Protein AF-A0A8K0RDS7-F1 (afdb_monomer)

pLDDT: mean 75.87, std 23.61, range [33.5, 96.94]

Mean predicted aligned error: 15.63 Å

Solvent-accessible surface area (backbone atoms only — not comparable to full-atom values): 10629 Å² total; per-residue (Å²): 106,71,67,57,46,52,51,55,51,50,54,50,40,49,47,37,63,76,69,33,76,81,73,46,94,64,89,48,66,75,58,45,52,45,29,60,72,40,62,84,53,50,61,70,57,44,52,51,33,39,55,54,36,48,76,72,31,68,72,55,49,56,40,38,75,70,70,40,70,49,59,56,47,60,37,30,23,64,60,52,39,53,50,50,54,51,48,52,57,50,49,52,54,51,49,53,52,52,52,54,51,52,52,51,51,52,51,53,52,51,49,55,60,59,62,71,76,67,84,80,90,84,85,89,80,90,85,83,91,80,88,76,92,72,87,74,82,80,75,81,75,89,75,77,87,75,78,84,75,88,71,88,78,81,87,79,85,81,82,86,86,82,92,81,83,85,129

Radius of gyration: 27.5 Å; Cα contacts (8 Å, |Δi|>4): 82; chains: 1; bounding box: 83×57×61 Å

Structure (mmCIF, N/CA/C/O backbone):
data_AF-A0A8K0RDS7-F1
#
_entry.id   AF-A0A8K0RDS7-F1
#
loop_
_atom_site.group_PDB
_atom_site.id
_atom_site.type_symbol
_atom_site.label_atom_id
_atom_site.label_alt_id
_atom_site.label_comp_id
_atom_site.label_asym_id
_atom_site.label_entity_id
_atom_site.label_seq_id
_atom_site.pdbx_PDB_ins_code
_atom_site.Cartn_x
_atom_site.Cartn_y
_atom_site.Cartn_z
_atom_site.occupancy
_atom_site.B_iso_or_equiv
_atom_site.auth_seq_id
_atom_site.auth_comp_id
_atom_site.auth_asym_id
_atom_site.auth_atom_id
_atom_site.pdbx_PDB_model_num
ATOM 1 N N . MET A 1 1 ? -19.213 -4.322 -9.087 1.00 77.75 1 MET A N 1
ATOM 2 C CA . MET A 1 1 ? -17.857 -4.878 -8.862 1.00 77.75 1 MET A CA 1
ATOM 3 C C . MET A 1 1 ? -16.935 -3.890 -8.160 1.00 77.75 1 MET A C 1
ATOM 5 O O . MET A 1 1 ? -16.588 -4.163 -7.024 1.00 77.75 1 MET A O 1
ATOM 9 N N . ILE A 1 2 ? -16.576 -2.747 -8.768 1.00 91.25 2 ILE A N 1
ATOM 10 C CA . ILE A 1 2 ? -15.690 -1.747 -8.124 1.00 91.25 2 ILE A CA 1
ATOM 11 C C . ILE A 1 2 ? -16.269 -1.277 -6.786 1.00 91.25 2 ILE A C 1
ATOM 13 O O . ILE A 1 2 ? -15.603 -1.345 -5.761 1.00 91.25 2 ILE A O 1
ATOM 17 N N . GLU A 1 3 ? -17.536 -0.871 -6.797 1.00 94.50 3 GLU A N 1
ATOM 18 C CA . GLU A 1 3 ? -18.255 -0.440 -5.598 1.00 94.50 3 GLU A CA 1
ATOM 19 C C . GLU A 1 3 ? -18.230 -1.503 -4.487 1.00 94.50 3 GLU A C 1
ATOM 21 O O . GLU A 1 3 ? -17.922 -1.198 -3.342 1.00 94.50 3 GLU A O 1
ATOM 26 N N . THR A 1 4 ? -18.463 -2.769 -4.833 1.00 95.44 4 THR A N 1
ATOM 27 C CA . THR A 1 4 ? -18.453 -3.897 -3.891 1.00 95.44 4 THR A CA 1
ATOM 28 C C . THR A 1 4 ? -17.095 -4.078 -3.209 1.00 95.44 4 THR A C 1
ATOM 30 O O . THR A 1 4 ? -17.038 -4.341 -2.011 1.00 95.44 4 THR A O 1
ATOM 33 N N . VAL A 1 5 ? -15.995 -3.923 -3.953 1.00 94.75 5 VAL A N 1
ATOM 34 C CA . VAL A 1 5 ? -14.636 -3.983 -3.392 1.00 94.75 5 VAL A CA 1
ATOM 35 C C . VAL A 1 5 ? -14.392 -2.792 -2.467 1.00 94.75 5 VAL A C 1
ATOM 37 O O . VAL A 1 5 ? -13.873 -2.976 -1.371 1.00 94.75 5 VAL A O 1
ATOM 40 N N . CYS A 1 6 ? -14.810 -1.586 -2.862 1.00 94.88 6 CYS A N 1
ATOM 41 C CA . CYS A 1 6 ? -14.682 -0.392 -2.024 1.00 94.88 6 CYS A CA 1
ATOM 42 C C . CYS A 1 6 ? -15.420 -0.542 -0.686 1.00 94.88 6 CYS A C 1
ATOM 44 O O . CYS A 1 6 ? -14.845 -0.223 0.355 1.00 94.88 6 CYS A O 1
ATOM 46 N N . TRP A 1 7 ? -16.647 -1.072 -0.699 1.00 96.06 7 TRP A N 1
ATOM 47 C CA . TRP A 1 7 ? -17.398 -1.364 0.526 1.00 96.06 7 TRP A CA 1
ATOM 48 C C . TRP A 1 7 ? -16.694 -2.408 1.391 1.00 96.06 7 TRP A C 1
ATOM 50 O O . TRP A 1 7 ? -16.459 -2.156 2.568 1.00 96.06 7 TRP A O 1
ATOM 60 N N . ALA A 1 8 ? -16.230 -3.515 0.802 1.00 94.94 8 ALA A N 1
ATOM 61 C CA . ALA A 1 8 ? -15.478 -4.532 1.539 1.00 94.94 8 ALA A CA 1
ATOM 62 C C . ALA A 1 8 ? -14.202 -3.963 2.190 1.00 94.94 8 ALA A C 1
ATOM 64 O O . ALA A 1 8 ? -13.849 -4.327 3.315 1.00 94.94 8 ALA A O 1
ATOM 65 N N . MET A 1 9 ? -13.512 -3.047 1.503 1.00 95.06 9 MET A N 1
ATOM 66 C CA . MET A 1 9 ? -12.346 -2.368 2.063 1.00 95.06 9 MET A CA 1
ATOM 67 C C . MET A 1 9 ? -12.714 -1.433 3.216 1.00 95.06 9 MET A C 1
ATOM 69 O O . MET A 1 9 ? -11.986 -1.375 4.207 1.00 95.06 9 MET A O 1
ATOM 73 N N . LEU A 1 10 ? -13.823 -0.702 3.101 1.00 96.00 10 LEU A N 1
ATOM 74 C CA . LEU A 1 10 ? -14.299 0.187 4.156 1.00 96.00 10 LEU A CA 1
ATOM 75 C C . LEU A 1 10 ? -14.730 -0.597 5.401 1.00 96.00 10 LEU A C 1
ATOM 77 O O . LEU A 1 10 ? -14.331 -0.240 6.512 1.00 96.00 10 LEU A O 1
ATOM 81 N N . ASP A 1 11 ? -15.470 -1.687 5.220 1.00 96.00 11 ASP A N 1
ATOM 82 C CA . ASP A 1 11 ? -15.922 -2.551 6.312 1.00 96.00 11 ASP A CA 1
ATOM 83 C C . ASP A 1 11 ? -14.731 -3.161 7.051 1.00 96.00 11 ASP A C 1
ATOM 85 O O . ASP A 1 11 ? -14.652 -3.115 8.280 1.00 96.00 11 ASP A O 1
ATOM 89 N N . MET A 1 12 ? -13.738 -3.658 6.309 1.00 95.38 12 MET A N 1
ATOM 90 C CA . MET A 1 12 ? -12.526 -4.215 6.905 1.00 95.38 12 MET A CA 1
ATOM 91 C C . MET A 1 12 ? -11.664 -3.140 7.582 1.00 95.38 12 MET A C 1
ATOM 93 O O . MET A 1 12 ? -11.099 -3.392 8.647 1.00 95.38 12 MET A O 1
ATOM 97 N N . ALA A 1 13 ? -11.571 -1.933 7.017 1.00 95.81 13 ALA A N 1
ATOM 98 C CA . ALA A 1 13 ? -10.862 -0.819 7.647 1.00 95.81 13 ALA A CA 1
ATOM 99 C C . ALA A 1 13 ? -11.525 -0.394 8.964 1.00 95.81 13 ALA A C 1
ATOM 101 O O . ALA A 1 13 ? -10.820 -0.122 9.940 1.00 95.81 13 ALA A O 1
ATOM 102 N N . THR A 1 14 ? -12.858 -0.384 8.997 1.00 96.12 14 THR A N 1
ATOM 103 C CA . THR A 1 14 ? -13.660 -0.108 10.195 1.00 96.12 14 THR A CA 1
ATOM 104 C C . THR A 1 14 ? -13.453 -1.199 11.243 1.00 96.12 14 THR A C 1
ATOM 106 O O . THR A 1 14 ? -13.036 -0.902 12.362 1.00 96.12 14 THR A O 1
ATOM 109 N N . ALA A 1 15 ? -13.598 -2.471 10.863 1.00 95.44 15 ALA A N 1
ATOM 110 C CA . ALA A 1 15 ? -13.382 -3.605 11.761 1.00 95.44 15 ALA A CA 1
ATOM 111 C C . ALA A 1 15 ? -11.957 -3.627 12.340 1.00 95.44 15 ALA A C 1
ATOM 113 O O . ALA A 1 15 ? -11.767 -3.899 13.527 1.00 95.44 15 ALA A O 1
ATOM 114 N N . LEU A 1 16 ? -10.951 -3.298 11.524 1.00 94.94 16 LEU A N 1
ATOM 115 C CA . LEU A 1 16 ? -9.559 -3.198 11.959 1.00 94.94 16 LEU A CA 1
ATOM 116 C C . LEU A 1 16 ? -9.353 -2.050 12.953 1.00 94.94 16 LEU A C 1
ATOM 118 O O . LEU A 1 16 ? -8.537 -2.173 13.865 1.00 94.94 16 LEU A O 1
ATOM 122 N N . HIS A 1 17 ? -10.058 -0.935 12.773 1.00 94.31 17 HIS A N 1
ATOM 123 C CA . HIS A 1 17 ? -9.985 0.201 13.686 1.00 94.31 17 HIS A CA 1
ATOM 124 C C . HIS A 1 17 ? -10.620 -0.118 15.047 1.00 94.31 17 HIS A C 1
ATOM 126 O O . HIS A 1 17 ? -10.046 0.232 16.075 1.00 94.31 17 HIS A O 1
ATOM 132 N N . GLU A 1 18 ? -11.752 -0.822 15.054 1.00 94.06 18 GLU A N 1
ATOM 133 C CA . GLU A 1 18 ? -12.498 -1.161 16.273 1.00 94.06 1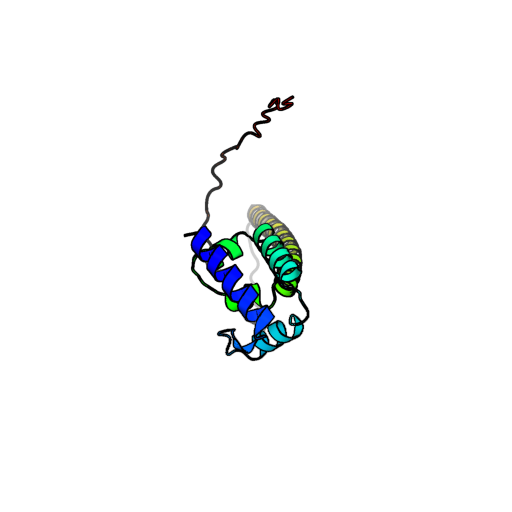8 GLU A CA 1
ATOM 134 C C . GLU A 1 18 ? -11.881 -2.322 17.059 1.00 94.06 18 GLU A C 1
ATOM 136 O O . GLU A 1 18 ? -11.756 -2.263 18.281 1.00 94.06 18 GLU A O 1
ATOM 141 N N . ARG A 1 19 ? -11.510 -3.401 16.364 1.00 93.38 19 ARG A N 1
ATOM 142 C CA . ARG A 1 19 ? -11.105 -4.673 16.986 1.00 93.38 19 ARG A CA 1
ATOM 143 C C . ARG A 1 19 ? -9.598 -4.912 16.917 1.00 93.38 19 ARG A C 1
ATOM 145 O O . ARG A 1 19 ? -9.084 -5.820 17.566 1.00 93.38 19 ARG A O 1
ATOM 152 N N . GLY A 1 20 ? -8.871 -4.106 16.144 1.00 90.31 20 GLY A N 1
ATOM 153 C CA . GLY A 1 20 ? -7.438 -4.275 15.935 1.00 90.31 20 GLY A CA 1
ATOM 154 C C . GLY A 1 20 ? -7.088 -5.436 14.990 1.00 90.31 20 GLY A C 1
ATOM 155 O O . GLY A 1 20 ? -7.957 -5.976 14.308 1.00 90.31 20 GLY A O 1
ATOM 156 N N . PRO A 1 21 ? -5.803 -5.838 14.921 1.00 90.81 21 PRO A N 1
ATOM 157 C CA . PRO A 1 21 ? -5.283 -6.762 13.902 1.00 90.81 21 PRO A CA 1
ATOM 158 C C . PRO A 1 21 ? -5.864 -8.183 13.909 1.00 90.81 21 PRO A C 1
ATOM 160 O O . PRO A 1 21 ? -5.626 -8.921 12.962 1.00 90.81 21 PRO A O 1
ATOM 163 N N . VAL A 1 22 ? -6.633 -8.564 14.936 1.00 90.19 22 VAL A N 1
ATOM 164 C CA . VAL A 1 22 ? -7.277 -9.887 15.050 1.00 90.19 22 VAL A CA 1
ATOM 165 C C . VAL A 1 22 ? -8.286 -10.164 13.930 1.00 90.19 22 VAL A C 1
ATOM 167 O O . VAL A 1 22 ? -8.580 -11.316 13.635 1.00 90.19 22 VAL A O 1
ATOM 170 N N . VAL A 1 23 ? -8.814 -9.116 13.291 1.00 92.50 23 VAL A N 1
ATOM 171 C CA . VAL A 1 23 ? -9.769 -9.255 12.179 1.00 92.50 23 VAL A CA 1
ATOM 172 C C . VAL A 1 23 ? -9.104 -9.636 10.858 1.00 92.50 23 VAL A C 1
ATOM 174 O O . VAL A 1 23 ? -9.797 -10.000 9.912 1.00 92.50 23 VAL A O 1
ATOM 177 N N . LEU A 1 24 ? -7.778 -9.515 10.771 1.00 91.88 24 LEU A N 1
ATOM 178 C CA . LEU A 1 24 ? -7.034 -9.757 9.543 1.00 91.88 24 LEU A CA 1
ATOM 179 C C . LEU A 1 24 ? -6.815 -11.254 9.348 1.00 91.88 24 LEU A C 1
ATOM 181 O O . LEU A 1 24 ? -6.352 -11.950 10.251 1.00 91.88 24 LEU A O 1
ATOM 185 N N . ARG A 1 25 ? -7.045 -11.743 8.128 1.00 91.81 25 ARG A N 1
ATOM 186 C CA . ARG A 1 25 ? -6.771 -13.146 7.759 1.00 91.81 25 ARG A CA 1
ATOM 187 C C . ARG A 1 25 ? -5.319 -13.323 7.316 1.00 91.81 25 ARG A C 1
ATOM 189 O O . ARG A 1 25 ? -5.032 -13.776 6.210 1.00 91.81 25 ARG A O 1
ATOM 196 N N . VAL A 1 26 ? -4.390 -12.898 8.169 1.00 90.81 26 VAL A N 1
ATOM 197 C CA . VAL A 1 26 ? -2.952 -12.880 7.882 1.00 90.81 26 VAL A CA 1
ATOM 198 C C . VAL A 1 26 ? -2.235 -13.785 8.874 1.00 90.81 26 VAL A C 1
ATOM 200 O O . VAL A 1 26 ? -2.132 -13.461 10.050 1.00 90.81 26 VAL A O 1
ATOM 203 N N . PHE A 1 27 ? -1.711 -14.904 8.374 1.00 90.50 27 PHE A N 1
ATOM 204 C CA . PHE A 1 27 ? -1.004 -15.911 9.179 1.00 90.50 27 PHE A CA 1
ATOM 205 C C . PHE A 1 27 ? 0.523 -15.749 9.167 1.00 90.50 27 PHE A C 1
ATOM 207 O O . PHE A 1 27 ? 1.235 -16.490 9.831 1.00 90.50 27 PHE A O 1
ATOM 214 N N . ASP A 1 28 ? 1.039 -14.801 8.384 1.00 92.44 28 ASP A N 1
ATOM 215 C CA . ASP A 1 28 ? 2.469 -14.512 8.303 1.00 92.44 28 ASP A CA 1
ATOM 216 C C . ASP A 1 28 ? 2.856 -13.470 9.361 1.00 92.44 28 ASP A C 1
ATOM 218 O O . ASP A 1 28 ? 2.456 -12.304 9.278 1.00 92.44 28 ASP A O 1
ATOM 222 N N . ASP A 1 29 ? 3.685 -13.878 10.322 1.00 91.44 29 ASP A N 1
ATOM 223 C CA . ASP A 1 29 ? 4.175 -13.036 11.418 1.00 91.44 29 ASP A CA 1
ATOM 224 C C . ASP A 1 29 ? 4.872 -11.764 10.931 1.00 91.44 29 ASP A C 1
ATOM 226 O O . ASP A 1 29 ? 4.754 -10.699 11.545 1.00 91.44 29 ASP A O 1
ATOM 230 N N . SER A 1 30 ? 5.601 -11.839 9.815 1.00 90.50 30 SER A N 1
ATOM 231 C CA . SER A 1 30 ? 6.295 -10.678 9.249 1.00 90.50 30 SER A CA 1
ATOM 232 C C . SER A 1 30 ? 5.297 -9.627 8.773 1.00 90.50 30 SER A C 1
ATOM 234 O O . SER A 1 30 ? 5.476 -8.426 8.995 1.00 90.50 30 SER A O 1
ATOM 236 N N . LYS A 1 31 ? 4.211 -10.081 8.149 1.00 89.56 31 LYS A N 1
ATOM 237 C CA . LYS A 1 31 ? 3.109 -9.227 7.704 1.00 89.56 31 LYS A CA 1
ATOM 238 C C . LYS A 1 31 ? 2.280 -8.715 8.881 1.00 89.56 31 LYS A C 1
ATOM 240 O O . LYS A 1 31 ? 1.927 -7.535 8.907 1.00 89.56 31 LYS A O 1
ATOM 245 N N . LEU A 1 32 ? 2.051 -9.543 9.894 1.00 92.69 32 LEU A N 1
ATOM 246 C CA . LEU A 1 32 ? 1.305 -9.143 11.082 1.00 92.69 32 LEU A CA 1
ATOM 247 C C . LEU A 1 32 ? 2.048 -8.064 11.887 1.00 92.69 32 LEU A C 1
ATOM 249 O O . LEU A 1 32 ? 1.439 -7.085 12.321 1.00 92.69 32 LEU A O 1
ATOM 253 N N . LYS A 1 33 ? 3.382 -8.146 11.997 1.00 92.19 33 LYS A N 1
ATOM 254 C CA . LYS A 1 33 ? 4.214 -7.079 12.592 1.00 92.19 33 LYS A CA 1
ATOM 255 C C . LYS A 1 33 ? 3.997 -5.727 11.908 1.00 92.19 33 LYS A C 1
ATOM 257 O O . LYS A 1 33 ? 3.860 -4.704 12.578 1.00 92.19 33 LYS A O 1
ATOM 262 N N . ASN A 1 34 ? 3.901 -5.714 10.580 1.00 90.81 34 ASN A N 1
ATOM 263 C CA . ASN A 1 34 ? 3.622 -4.496 9.817 1.00 90.81 34 ASN A CA 1
ATOM 264 C C . ASN A 1 34 ? 2.229 -3.916 10.119 1.00 90.81 34 ASN A C 1
ATOM 266 O O . ASN A 1 34 ? 2.078 -2.697 10.263 1.00 90.81 34 ASN A O 1
ATOM 270 N N . ALA A 1 35 ? 1.226 -4.785 10.271 1.00 91.19 35 ALA A N 1
ATOM 271 C CA . ALA A 1 35 ? -0.113 -4.392 10.703 1.00 91.19 35 ALA A CA 1
ATOM 272 C C . ALA A 1 35 ? -0.090 -3.773 12.112 1.00 91.19 35 ALA A C 1
ATOM 274 O O . ALA A 1 35 ? -0.657 -2.700 12.330 1.00 91.19 35 ALA A O 1
ATOM 275 N N . HIS A 1 36 ? 0.640 -4.386 13.052 1.00 90.38 36 HIS A N 1
ATOM 276 C CA . HIS A 1 36 ? 0.807 -3.864 14.411 1.00 90.38 36 HIS A CA 1
ATOM 277 C C . HIS A 1 36 ? 1.500 -2.500 14.447 1.00 90.38 36 HIS A C 1
ATOM 279 O O . HIS A 1 36 ? 1.072 -1.617 15.194 1.00 90.38 36 HIS A O 1
ATOM 285 N N . ASN A 1 37 ? 2.518 -2.285 13.612 1.00 88.69 37 ASN A N 1
ATOM 286 C CA . ASN A 1 37 ? 3.192 -0.988 13.499 1.00 88.69 37 ASN A CA 1
ATOM 287 C C . ASN A 1 37 ? 2.232 0.117 13.028 1.00 88.69 37 ASN A C 1
ATOM 289 O O . ASN A 1 37 ? 2.336 1.269 13.449 1.00 88.69 37 ASN A O 1
ATOM 293 N N . SER A 1 38 ? 1.246 -0.256 12.214 1.00 87.75 38 SER A N 1
ATOM 294 C CA . SER A 1 38 ? 0.239 0.639 11.641 1.00 87.75 38 SER A CA 1
ATOM 295 C C . SER A 1 38 ? -1.042 0.745 12.489 1.00 87.75 38 SER A C 1
ATOM 297 O O . SER A 1 38 ? -2.040 1.316 12.039 1.00 87.75 38 SER A O 1
ATOM 299 N N . ARG A 1 39 ? -1.042 0.229 13.731 1.00 86.62 39 ARG A N 1
ATOM 300 C CA . ARG A 1 39 ? -2.222 0.236 14.625 1.00 86.62 39 ARG A CA 1
ATOM 301 C C . ARG A 1 39 ? -2.667 1.631 15.060 1.00 86.62 39 ARG A C 1
ATOM 303 O O . ARG A 1 39 ? -3.826 1.830 15.383 1.00 86.62 39 ARG A O 1
ATOM 310 N N . LYS A 1 40 ? -1.734 2.588 15.098 1.00 88.31 40 LYS A N 1
ATOM 311 C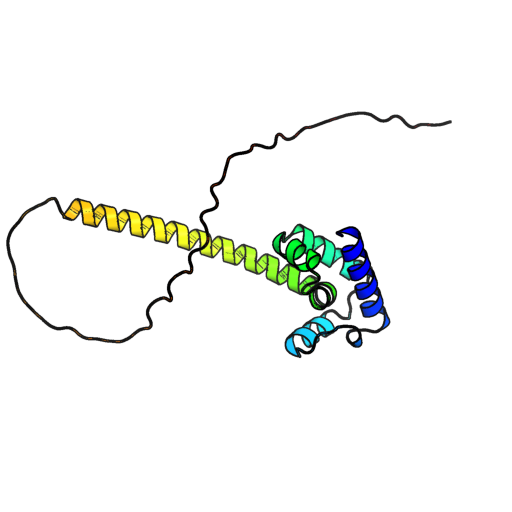 CA . LYS A 1 40 ? -1.987 3.957 15.580 1.00 88.31 40 LYS A CA 1
ATOM 312 C C . LYS A 1 40 ? -2.711 4.832 14.552 1.00 88.31 40 LYS A C 1
ATOM 314 O O . LYS A 1 40 ? -3.048 5.966 14.866 1.00 88.31 40 LYS A O 1
ATOM 319 N N . LEU A 1 41 ? -2.909 4.334 13.330 1.00 92.19 41 LEU A N 1
ATOM 320 C CA . LEU A 1 41 ? -3.606 5.072 12.286 1.00 92.19 41 LEU A CA 1
ATOM 321 C C . LEU A 1 41 ? -5.094 5.174 12.608 1.00 92.19 41 LEU A C 1
ATOM 323 O O . LEU A 1 41 ? -5.752 4.157 12.854 1.00 92.19 41 LEU A O 1
ATOM 327 N N . THR A 1 42 ? -5.624 6.393 12.532 1.00 95.19 42 THR A N 1
ATOM 328 C CA . THR A 1 42 ? -7.074 6.607 12.554 1.00 95.19 42 THR A CA 1
ATOM 329 C C . THR A 1 42 ? -7.709 6.045 11.284 1.00 95.19 42 THR A C 1
ATOM 331 O O . THR A 1 42 ? -7.032 5.870 10.263 1.00 95.19 42 THR A O 1
ATOM 334 N N . LEU A 1 43 ? -9.018 5.782 11.319 1.00 94.44 43 LEU A N 1
ATOM 335 C CA . LEU A 1 43 ? -9.751 5.327 10.137 1.00 94.44 43 LEU A CA 1
ATOM 336 C C . LEU A 1 43 ? -9.573 6.300 8.958 1.00 94.44 43 LEU A C 1
ATOM 338 O O . LEU A 1 43 ? -9.200 5.879 7.867 1.00 94.44 43 LEU A O 1
ATOM 342 N N . ALA A 1 44 ? -9.720 7.606 9.200 1.00 95.38 44 ALA A N 1
ATOM 343 C CA . ALA A 1 44 ? -9.546 8.635 8.175 1.00 95.38 44 ALA A CA 1
ATOM 344 C C . ALA A 1 44 ? -8.135 8.628 7.559 1.00 95.38 44 ALA A C 1
ATOM 346 O O . ALA A 1 44 ? -7.992 8.652 6.337 1.00 95.38 44 ALA A O 1
ATOM 347 N N . GLN A 1 45 ? -7.086 8.531 8.386 1.00 96.00 45 GLN A N 1
ATOM 348 C CA . GLN A 1 45 ? -5.705 8.436 7.898 1.00 96.00 45 GLN A CA 1
ATOM 349 C C . GLN A 1 45 ? -5.488 7.172 7.063 1.00 96.00 45 GLN A C 1
ATOM 351 O O . GLN A 1 45 ? -4.842 7.218 6.017 1.00 96.00 45 GLN A O 1
ATOM 356 N N . ARG A 1 46 ? -6.040 6.041 7.513 1.00 95.88 46 ARG A N 1
ATOM 357 C CA . ARG A 1 46 ? -5.932 4.754 6.822 1.00 95.88 46 ARG A CA 1
ATOM 358 C C . ARG A 1 46 ? -6.572 4.817 5.437 1.00 95.88 46 ARG A C 1
ATOM 360 O O . ARG A 1 46 ? -5.915 4.446 4.467 1.00 95.88 46 ARG A O 1
ATOM 367 N N . ILE A 1 47 ? -7.795 5.339 5.337 1.00 96.56 47 ILE A N 1
ATOM 368 C CA . ILE A 1 47 ? -8.486 5.533 4.055 1.00 96.56 47 ILE A CA 1
ATOM 369 C C . ILE A 1 47 ? -7.716 6.508 3.158 1.00 96.56 47 ILE A C 1
ATOM 371 O O . ILE A 1 47 ? -7.509 6.211 1.983 1.00 96.56 47 ILE A O 1
ATOM 375 N N . GLY A 1 48 ? -7.211 7.617 3.708 1.00 96.94 48 GLY A N 1
ATOM 376 C CA . GLY A 1 48 ? -6.371 8.560 2.964 1.00 96.94 48 GLY A CA 1
ATOM 377 C C . GLY A 1 48 ? -5.157 7.881 2.323 1.00 96.94 48 GLY A C 1
ATOM 378 O O . GLY A 1 48 ? -4.947 7.990 1.115 1.00 96.94 48 GLY A O 1
ATOM 379 N N . PHE A 1 49 ? -4.412 7.086 3.097 1.00 96.69 49 PHE A N 1
ATOM 380 C CA . PHE A 1 49 ? -3.276 6.332 2.565 1.00 96.69 49 PHE A CA 1
ATOM 381 C C . PHE A 1 49 ? -3.683 5.269 1.539 1.00 96.69 49 PHE A C 1
ATOM 383 O O . PHE A 1 49 ? -2.962 5.049 0.568 1.00 96.69 49 PHE A O 1
ATOM 390 N N . ILE A 1 50 ? -4.826 4.605 1.714 1.00 96.00 50 ILE A N 1
ATOM 391 C CA . ILE A 1 50 ? -5.329 3.663 0.709 1.00 96.00 50 ILE A CA 1
ATOM 392 C C . ILE A 1 50 ? -5.578 4.402 -0.611 1.00 96.00 50 ILE A C 1
ATOM 394 O O . ILE A 1 50 ? -5.045 3.994 -1.640 1.00 96.00 50 ILE A O 1
ATOM 398 N N . CYS A 1 51 ? -6.300 5.524 -0.589 1.00 96.19 51 CYS A N 1
ATOM 399 C CA . CYS A 1 51 ? -6.551 6.334 -1.782 1.00 96.19 51 CYS A CA 1
ATOM 400 C C . CYS A 1 51 ? -5.248 6.774 -2.470 1.00 96.19 51 CYS A C 1
ATOM 402 O O . CYS A 1 51 ? -5.119 6.653 -3.692 1.00 96.19 51 CYS A O 1
ATOM 404 N N . ASP A 1 52 ? -4.258 7.222 -1.698 1.00 96.44 52 ASP A N 1
ATOM 405 C CA . ASP A 1 52 ? -2.944 7.607 -2.224 1.00 96.44 52 ASP A CA 1
ATOM 406 C C . ASP A 1 52 ? -2.194 6.430 -2.857 1.00 96.44 52 ASP A C 1
ATOM 408 O O . ASP A 1 52 ? -1.559 6.575 -3.907 1.00 96.44 52 ASP A O 1
ATOM 412 N N . LEU A 1 53 ? -2.280 5.243 -2.254 1.00 95.69 53 LEU A N 1
ATOM 413 C CA . LEU A 1 53 ? -1.678 4.029 -2.795 1.00 95.69 53 LEU A CA 1
ATOM 414 C C . LEU A 1 53 ? -2.303 3.642 -4.142 1.00 95.69 53 LEU A C 1
ATOM 416 O O . LEU A 1 53 ? -1.567 3.312 -5.078 1.00 95.69 53 LEU A O 1
ATOM 420 N N . LEU A 1 54 ? -3.633 3.713 -4.252 1.00 94.50 54 LEU A N 1
ATOM 421 C CA . LEU A 1 54 ? -4.361 3.400 -5.486 1.00 94.50 54 LEU A CA 1
ATOM 422 C C . LEU A 1 54 ? -4.027 4.387 -6.607 1.00 94.50 54 LEU A C 1
ATOM 424 O O . LEU A 1 54 ? -3.789 3.976 -7.742 1.00 94.50 54 LEU A O 1
ATOM 428 N N . ARG A 1 55 ? -3.904 5.679 -6.282 1.00 94.88 55 ARG A N 1
ATOM 429 C CA . ARG A 1 55 ? -3.445 6.709 -7.231 1.00 94.88 55 ARG A CA 1
ATOM 430 C C . ARG A 1 55 ? -2.018 6.455 -7.718 1.00 94.88 55 ARG A C 1
ATOM 432 O O . ARG A 1 55 ? -1.685 6.773 -8.856 1.00 94.88 55 ARG A O 1
ATOM 439 N N . LEU A 1 56 ? -1.164 5.886 -6.866 1.00 93.19 56 LEU A N 1
ATOM 440 C CA . LEU A 1 56 ? 0.247 5.669 -7.178 1.00 93.19 56 LEU A CA 1
ATOM 441 C C . LEU A 1 56 ? 0.509 4.398 -8.004 1.00 93.19 56 LEU A C 1
ATOM 443 O O . LEU A 1 56 ? 1.496 4.362 -8.746 1.00 93.19 56 LEU A O 1
ATOM 447 N N . LYS A 1 57 ? -0.309 3.344 -7.867 1.00 91.69 57 LYS A N 1
ATOM 448 C CA . LYS A 1 57 ? -0.051 2.031 -8.489 1.00 91.69 57 LYS A CA 1
ATOM 449 C C . LYS A 1 57 ? -1.293 1.383 -9.105 1.00 91.69 57 LYS A C 1
ATOM 451 O O . LYS A 1 57 ? -2.048 0.706 -8.415 1.00 91.69 57 LYS A O 1
ATOM 456 N N . LYS A 1 58 ? -1.377 1.410 -10.441 1.00 92.38 58 LYS A N 1
ATOM 457 C CA . LYS A 1 58 ? -2.407 0.694 -11.218 1.00 92.38 58 LYS A CA 1
ATOM 458 C C . LYS A 1 58 ? -2.462 -0.809 -10.917 1.00 92.38 58 LYS A C 1
ATOM 460 O O . LYS A 1 58 ? -3.538 -1.339 -10.675 1.00 92.38 58 LYS A O 1
ATOM 465 N N . SER A 1 59 ? -1.306 -1.477 -10.855 1.00 93.12 59 SER A N 1
ATOM 466 C CA . SER A 1 59 ? -1.248 -2.925 -10.594 1.00 93.12 59 SER A CA 1
ATOM 467 C C . SER A 1 59 ? -1.864 -3.305 -9.246 1.00 93.12 59 SER A C 1
ATOM 469 O O . SER A 1 59 ? -2.329 -4.421 -9.072 1.00 93.12 59 SER A O 1
ATOM 471 N N . ARG A 1 60 ? -1.867 -2.383 -8.272 1.00 93.06 60 ARG A N 1
ATOM 472 C CA . ARG A 1 60 ? -2.501 -2.614 -6.974 1.00 93.06 60 ARG A CA 1
ATOM 473 C C . ARG A 1 60 ? -4.022 -2.570 -7.091 1.00 93.06 60 ARG A C 1
ATOM 475 O O . ARG A 1 60 ? -4.676 -3.395 -6.468 1.00 93.06 60 ARG A O 1
ATOM 482 N N . CYS A 1 61 ? -4.570 -1.665 -7.902 1.00 94.25 61 CYS A N 1
ATOM 483 C CA . CYS A 1 61 ? -6.002 -1.645 -8.199 1.00 94.25 61 CYS A CA 1
ATOM 484 C C . CYS A 1 61 ? -6.448 -2.971 -8.827 1.00 94.25 61 CYS A C 1
ATOM 486 O O . CYS A 1 61 ? -7.452 -3.527 -8.408 1.00 94.25 61 CYS A O 1
ATOM 488 N N . GLU A 1 62 ? -5.673 -3.507 -9.773 1.00 94.75 62 GLU A N 1
ATOM 489 C CA . GLU A 1 62 ? -5.964 -4.801 -10.409 1.00 94.75 62 GLU A CA 1
ATOM 490 C C . GLU A 1 62 ? -5.969 -5.952 -9.391 1.00 94.75 62 GLU A C 1
ATOM 492 O O . GLU A 1 62 ? -6.918 -6.729 -9.361 1.00 94.75 62 GLU A O 1
ATOM 497 N N . THR A 1 63 ? -4.972 -6.022 -8.499 1.00 94.69 63 THR A N 1
ATOM 498 C CA . THR A 1 63 ? -4.942 -7.019 -7.412 1.00 94.69 63 THR A CA 1
ATOM 499 C C . THR A 1 63 ? -6.179 -6.925 -6.511 1.00 94.69 63 THR A C 1
ATOM 501 O O . THR A 1 63 ? -6.808 -7.935 -6.215 1.00 94.69 63 THR A O 1
ATOM 504 N N . LEU A 1 64 ? -6.575 -5.712 -6.116 1.00 94.62 64 LEU A N 1
ATOM 505 C CA . LEU A 1 64 ? -7.716 -5.515 -5.218 1.00 94.62 64 LEU A CA 1
ATOM 506 C C . LEU A 1 64 ? -9.057 -5.831 -5.879 1.00 94.62 64 LEU A C 1
ATOM 508 O O . LEU A 1 64 ? -9.952 -6.348 -5.216 1.00 94.62 64 LEU A O 1
ATOM 512 N N . LEU A 1 65 ? -9.202 -5.552 -7.177 1.00 94.69 65 LEU A N 1
ATOM 513 C CA . LEU A 1 65 ? -10.408 -5.910 -7.928 1.00 94.69 65 LEU A CA 1
ATOM 514 C C . LEU A 1 65 ? -10.611 -7.428 -8.027 1.00 94.69 65 LEU A C 1
ATOM 516 O O . LEU A 1 65 ? -11.747 -7.870 -8.185 1.00 94.69 65 LEU A O 1
ATOM 520 N N . ASN A 1 66 ? -9.540 -8.208 -7.861 1.00 94.50 66 ASN A N 1
ATOM 521 C CA . ASN A 1 66 ? -9.580 -9.668 -7.760 1.00 94.50 66 ASN A CA 1
ATOM 522 C C . ASN A 1 66 ? -9.755 -10.173 -6.316 1.00 94.50 66 ASN A C 1
ATOM 524 O O . ASN A 1 66 ? -9.648 -11.369 -6.074 1.00 94.50 66 ASN A O 1
ATOM 528 N N . TYR A 1 67 ? -10.027 -9.280 -5.358 1.00 92.00 67 TYR A N 1
ATOM 529 C CA . TYR A 1 67 ? -10.105 -9.570 -3.921 1.00 92.00 67 TYR A CA 1
ATOM 530 C C . TYR A 1 67 ? -8.806 -10.074 -3.273 1.00 92.00 67 TYR A C 1
ATOM 532 O O . TYR A 1 67 ? -8.817 -10.541 -2.132 1.00 92.00 67 TYR A O 1
ATOM 540 N N . ASP A 1 68 ? -7.673 -9.901 -3.949 1.00 92.62 68 ASP A N 1
ATOM 541 C CA . ASP A 1 68 ? -6.374 -10.314 -3.437 1.00 92.62 68 ASP A CA 1
ATOM 542 C C . ASP A 1 68 ? -5.716 -9.224 -2.583 1.00 92.62 68 ASP A C 1
ATOM 544 O O . ASP A 1 68 ? -5.821 -8.023 -2.845 1.00 92.62 68 ASP A O 1
ATOM 548 N N . ASP A 1 69 ? -4.984 -9.660 -1.554 1.00 92.12 69 ASP A N 1
ATOM 549 C CA . ASP A 1 69 ? -4.141 -8.819 -0.686 1.00 92.12 69 ASP A CA 1
ATOM 550 C C . ASP A 1 69 ? -4.876 -7.611 -0.050 1.00 92.12 69 ASP A C 1
ATOM 552 O O . ASP A 1 69 ? -4.249 -6.610 0.322 1.00 92.12 69 ASP A O 1
ATOM 556 N N . ILE A 1 70 ? -6.207 -7.698 0.094 1.00 94.31 70 ILE A N 1
ATOM 557 C CA . ILE A 1 70 ? -7.055 -6.666 0.718 1.00 94.31 70 ILE A CA 1
ATOM 558 C C . ILE A 1 70 ? -6.632 -6.445 2.173 1.00 94.31 70 ILE A C 1
ATOM 560 O O . ILE A 1 70 ? -6.365 -5.308 2.570 1.00 94.31 70 ILE A O 1
ATOM 564 N N . ASP A 1 71 ? -6.499 -7.537 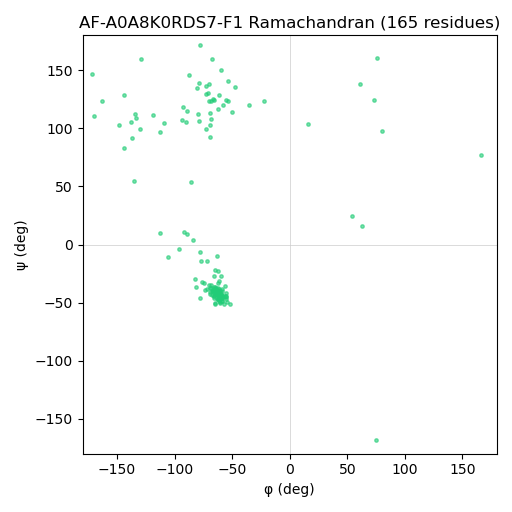2.936 1.00 94.44 71 ASP A N 1
ATOM 565 C CA . ASP A 1 71 ? -6.157 -7.521 4.361 1.00 94.44 71 ASP A CA 1
ATOM 566 C C . ASP A 1 71 ? -4.894 -6.681 4.626 1.00 94.44 71 ASP A C 1
ATOM 568 O O . ASP A 1 71 ? -4.905 -5.736 5.417 1.00 94.44 71 ASP A O 1
ATOM 572 N N . MET A 1 72 ? -3.809 -6.947 3.894 1.00 94.56 72 MET A N 1
ATOM 573 C CA . MET A 1 72 ? -2.547 -6.224 4.077 1.00 94.56 72 MET A CA 1
ATOM 574 C C . MET A 1 72 ? -2.562 -4.807 3.526 1.00 94.56 72 MET A C 1
ATOM 576 O O . MET A 1 72 ? -1.910 -3.924 4.096 1.00 94.56 72 MET A O 1
ATOM 580 N N . THR A 1 73 ? -3.300 -4.579 2.441 1.00 95.19 73 THR A N 1
ATOM 581 C CA . THR A 1 73 ? -3.452 -3.241 1.864 1.00 95.19 73 THR A CA 1
ATOM 582 C C . THR A 1 73 ? -4.106 -2.292 2.863 1.00 95.19 73 THR A C 1
ATOM 584 O O . THR A 1 73 ? -3.686 -1.142 2.992 1.00 95.19 73 THR A O 1
ATOM 587 N N . ILE A 1 74 ? -5.079 -2.786 3.624 1.00 95.44 74 ILE A N 1
ATOM 588 C CA . ILE A 1 74 ? -5.775 -2.007 4.650 1.00 95.44 74 ILE A CA 1
ATOM 589 C C . ILE A 1 74 ? -4.965 -1.943 5.942 1.00 95.44 74 ILE A C 1
ATOM 591 O O . ILE A 1 74 ? -4.940 -0.902 6.607 1.00 95.44 74 ILE A O 1
ATOM 595 N N . ALA A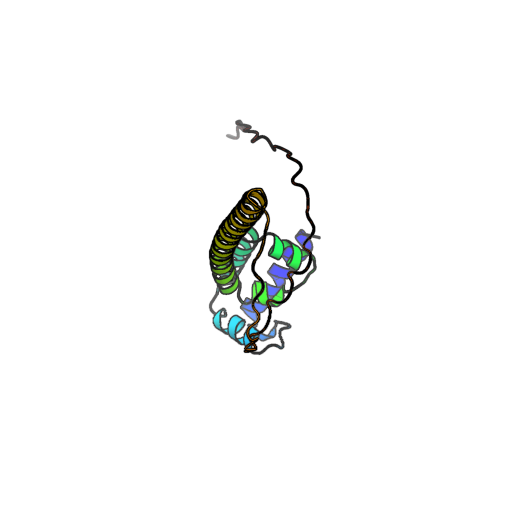 1 75 ? -4.269 -3.022 6.297 1.00 95.25 75 ALA A N 1
ATOM 596 C CA . ALA A 1 75 ? -3.497 -3.098 7.527 1.00 95.25 75 ALA A CA 1
ATOM 597 C C . ALA A 1 75 ? -2.305 -2.135 7.560 1.00 95.25 75 ALA A C 1
ATOM 599 O O . ALA A 1 75 ? -2.106 -1.458 8.572 1.00 95.25 75 ALA A O 1
ATOM 600 N N . ALA A 1 76 ? -1.542 -2.040 6.465 1.00 94.88 76 ALA A N 1
ATOM 601 C CA . ALA A 1 76 ? -0.295 -1.269 6.406 1.00 94.88 76 ALA A CA 1
ATOM 602 C C . ALA A 1 76 ? -0.148 -0.401 5.129 1.00 94.88 76 ALA A C 1
ATOM 604 O O . ALA A 1 76 ? 0.879 -0.473 4.441 1.00 94.88 76 ALA A O 1
ATOM 605 N N . PRO A 1 77 ? -1.119 0.477 4.801 1.00 95.19 77 PRO A N 1
ATOM 606 C CA . PRO A 1 77 ? -1.108 1.236 3.547 1.00 95.19 77 PRO A CA 1
ATOM 607 C C . PRO A 1 77 ? 0.071 2.218 3.453 1.00 95.19 77 PRO A C 1
ATOM 609 O O . PRO A 1 77 ? 0.698 2.340 2.401 1.00 95.19 77 PRO A O 1
ATOM 612 N N . ALA A 1 78 ? 0.451 2.868 4.558 1.00 93.94 78 ALA A N 1
ATOM 613 C CA . ALA A 1 78 ? 1.567 3.818 4.585 1.00 93.94 78 ALA A CA 1
ATOM 614 C C . ALA A 1 78 ? 2.911 3.163 4.208 1.00 93.94 78 ALA A C 1
ATOM 616 O O . ALA A 1 78 ? 3.696 3.722 3.436 1.00 93.94 78 ALA A O 1
ATOM 617 N N . GLN A 1 79 ? 3.158 1.944 4.697 1.00 94.38 79 GLN A N 1
ATOM 618 C CA . GLN A 1 79 ? 4.343 1.170 4.330 1.00 94.38 79 GLN A CA 1
ATOM 619 C C . GLN A 1 79 ? 4.326 0.816 2.841 1.00 94.38 79 GLN A C 1
ATOM 621 O O . GLN A 1 79 ? 5.344 0.959 2.161 1.00 94.38 79 GLN A O 1
ATOM 626 N N . MET A 1 80 ? 3.172 0.407 2.311 1.00 94.38 80 MET A N 1
ATOM 627 C CA . MET A 1 80 ? 3.035 0.092 0.890 1.00 94.38 80 MET A CA 1
ATOM 628 C C . MET A 1 80 ? 3.301 1.307 -0.005 1.00 94.38 80 MET A C 1
ATOM 630 O O . MET A 1 80 ? 3.948 1.157 -1.044 1.00 94.38 80 MET A O 1
ATOM 63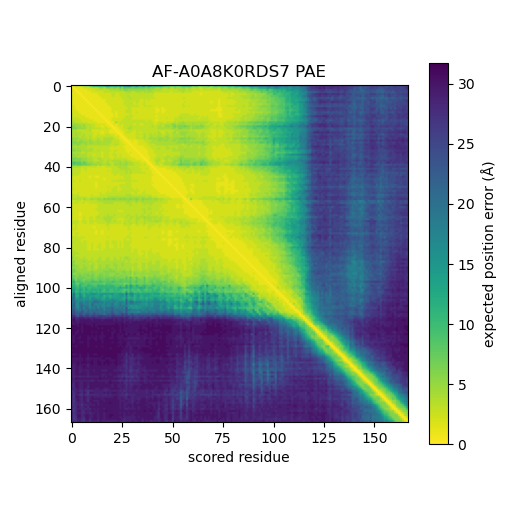4 N N . ILE A 1 81 ? 2.890 2.513 0.402 1.00 95.44 81 ILE A N 1
ATOM 635 C CA . ILE A 1 81 ? 3.240 3.758 -0.305 1.00 95.44 81 ILE A CA 1
ATOM 636 C C . ILE A 1 81 ? 4.757 3.971 -0.297 1.00 95.44 81 ILE A C 1
ATOM 638 O O . ILE A 1 81 ? 5.344 4.264 -1.343 1.00 95.44 81 ILE A O 1
ATOM 642 N N . ALA A 1 82 ? 5.410 3.819 0.859 1.00 94.06 82 ALA A N 1
ATOM 643 C CA . ALA A 1 82 ? 6.860 3.975 0.965 1.00 94.06 82 ALA A CA 1
ATOM 644 C C . ALA A 1 82 ? 7.596 2.983 0.046 1.00 94.06 82 ALA A C 1
ATOM 646 O O . ALA A 1 82 ? 8.471 3.377 -0.730 1.00 94.06 82 ALA A O 1
ATOM 647 N N . MET A 1 83 ? 7.173 1.716 0.045 1.00 93.62 83 MET A N 1
ATOM 648 C CA . MET A 1 83 ? 7.691 0.695 -0.869 1.00 93.62 83 MET A CA 1
ATOM 649 C C . MET A 1 83 ? 7.412 1.044 -2.333 1.00 93.62 83 MET A C 1
ATOM 651 O O . MET A 1 83 ? 8.281 0.885 -3.185 1.00 93.62 83 MET A O 1
ATOM 655 N N . ALA A 1 84 ? 6.224 1.556 -2.653 1.00 93.56 84 ALA A N 1
ATOM 656 C CA . ALA A 1 84 ? 5.873 1.957 -4.009 1.00 93.56 84 ALA A CA 1
ATOM 657 C C . ALA A 1 84 ? 6.775 3.083 -4.532 1.00 93.56 84 ALA A C 1
ATOM 659 O O . ALA A 1 84 ? 7.261 2.996 -5.664 1.00 93.56 84 ALA A O 1
ATOM 660 N N . LYS A 1 85 ? 7.063 4.089 -3.700 1.00 94.12 85 LYS A N 1
ATOM 661 C CA . LYS A 1 85 ? 7.992 5.181 -4.026 1.00 94.12 85 LYS A CA 1
ATOM 662 C C . LYS A 1 85 ? 9.416 4.660 -4.244 1.00 94.12 85 LYS A C 1
ATOM 664 O O . LYS A 1 85 ? 10.040 4.988 -5.256 1.00 94.12 85 LYS A O 1
ATOM 669 N N . THR A 1 86 ? 9.904 3.798 -3.352 1.00 95.44 86 THR A N 1
ATOM 670 C CA . THR A 1 86 ? 11.231 3.172 -3.480 1.00 95.44 86 THR A CA 1
ATOM 671 C C . THR A 1 86 ? 11.332 2.323 -4.744 1.00 95.44 86 THR A C 1
ATOM 673 O O . THR A 1 86 ? 12.281 2.484 -5.515 1.00 95.44 86 THR A O 1
ATOM 676 N N . ASN A 1 87 ? 10.326 1.493 -5.023 1.00 92.75 87 ASN A N 1
ATOM 677 C CA . ASN A 1 87 ? 10.296 0.648 -6.215 1.00 92.75 87 ASN A CA 1
ATOM 678 C C . ASN A 1 87 ? 10.275 1.489 -7.492 1.00 92.75 87 ASN A C 1
ATOM 680 O O . ASN A 1 87 ? 10.983 1.153 -8.434 1.00 92.75 87 ASN A O 1
ATOM 684 N N . LYS A 1 88 ? 9.535 2.606 -7.523 1.00 92.31 88 LYS A N 1
ATOM 685 C CA . LYS A 1 88 ? 9.545 3.531 -8.668 1.00 92.31 88 LYS A CA 1
ATOM 686 C C . LYS A 1 88 ? 10.954 4.073 -8.926 1.00 92.31 88 LYS A C 1
ATOM 688 O O . LYS A 1 88 ? 11.442 3.986 -10.051 1.00 92.31 88 LYS A O 1
ATOM 693 N N . LYS A 1 89 ? 11.641 4.560 -7.885 1.00 94.00 89 LYS A N 1
ATOM 694 C CA . LYS A 1 89 ? 13.023 5.064 -7.989 1.00 94.00 89 LYS A CA 1
ATOM 695 C C . LYS A 1 89 ? 13.988 3.982 -8.477 1.00 94.00 89 LYS A C 1
ATOM 697 O O . LYS A 1 89 ? 14.823 4.242 -9.339 1.00 94.00 89 LYS A O 1
ATOM 702 N N . GLN A 1 90 ? 13.881 2.772 -7.934 1.00 94.38 90 GLN A N 1
ATOM 703 C CA . GLN A 1 90 ? 14.721 1.651 -8.349 1.00 94.38 90 GLN A CA 1
ATOM 704 C C . GLN A 1 90 ? 14.429 1.211 -9.784 1.00 94.38 90 GLN A C 1
ATOM 706 O O . GLN A 1 90 ? 15.367 0.916 -10.517 1.00 94.38 90 GLN A O 1
ATOM 711 N N . ASN A 1 91 ? 13.164 1.197 -10.201 1.00 92.62 91 ASN A N 1
ATOM 712 C CA . ASN A 1 91 ? 12.788 0.810 -11.555 1.00 92.62 91 ASN A CA 1
ATOM 713 C C . ASN A 1 91 ? 13.347 1.787 -12.596 1.00 92.62 91 ASN A C 1
ATOM 715 O O . ASN A 1 91 ? 13.892 1.354 -13.602 1.00 92.62 91 ASN A O 1
ATOM 719 N N . ILE A 1 92 ? 13.315 3.094 -12.309 1.00 93.69 92 ILE A N 1
ATOM 720 C CA . ILE A 1 92 ? 13.945 4.111 -13.166 1.00 93.69 92 ILE A CA 1
ATOM 721 C C . ILE A 1 92 ? 15.448 3.84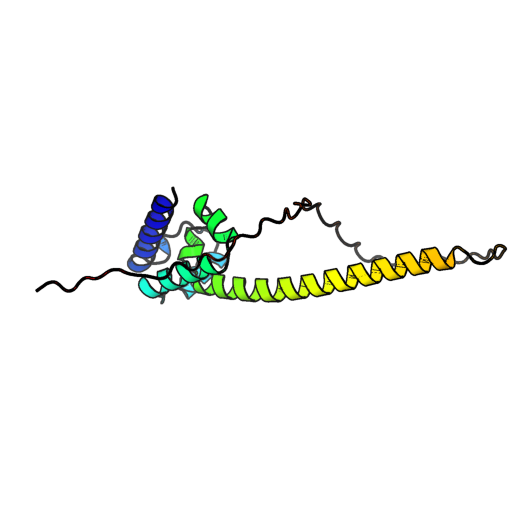2 -13.304 1.00 93.69 92 ILE A C 1
ATOM 723 O O . ILE A 1 92 ? 15.955 3.781 -14.418 1.00 93.69 92 ILE A O 1
ATOM 727 N N . LYS A 1 93 ? 16.153 3.600 -12.189 1.00 93.62 93 LYS A N 1
ATOM 728 C CA . LYS A 1 93 ? 17.589 3.273 -12.225 1.00 93.62 93 LYS A CA 1
ATOM 729 C C . LYS A 1 93 ? 17.878 2.022 -13.054 1.00 93.62 93 LYS A C 1
ATOM 731 O O . LYS A 1 93 ? 18.796 2.031 -13.868 1.00 93.62 93 LYS A O 1
ATOM 736 N N . ARG A 1 94 ? 17.095 0.954 -12.856 1.00 92.44 94 ARG A N 1
ATOM 737 C CA . ARG A 1 94 ? 17.224 -0.286 -13.638 1.00 92.44 94 ARG A CA 1
ATOM 738 C C . ARG A 1 94 ? 17.005 -0.010 -15.121 1.00 92.44 94 ARG A C 1
ATOM 740 O O . ARG A 1 94 ? 17.791 -0.479 -15.931 1.00 92.44 94 ARG A O 1
ATOM 747 N N . GLN A 1 95 ? 16.004 0.796 -15.467 1.00 94.44 95 GLN A N 1
ATOM 748 C CA . GLN A 1 95 ? 15.734 1.160 -16.851 1.00 94.44 95 GLN A CA 1
ATOM 749 C C . GLN A 1 95 ? 16.906 1.920 -17.483 1.00 94.44 95 GLN A C 1
ATOM 751 O O . GLN A 1 95 ? 17.291 1.591 -18.600 1.00 94.44 95 GLN A O 1
ATOM 756 N N . THR A 1 96 ? 17.521 2.871 -16.774 1.00 93.19 96 THR A N 1
ATOM 757 C CA . THR A 1 96 ? 18.711 3.584 -17.271 1.00 93.19 96 THR A CA 1
ATOM 758 C C . THR A 1 96 ? 19.865 2.626 -17.564 1.00 93.19 96 THR A C 1
ATOM 760 O O . THR A 1 96 ? 20.454 2.698 -18.637 1.00 93.19 96 THR A O 1
ATOM 763 N N . VAL A 1 97 ? 20.152 1.695 -16.647 1.00 91.31 97 VAL A N 1
ATOM 764 C CA . VAL A 1 97 ? 21.211 0.685 -16.833 1.00 91.31 97 VAL A CA 1
ATOM 765 C C . VAL A 1 97 ? 20.891 -0.264 -17.990 1.00 91.31 97 VAL A C 1
ATOM 767 O O . VAL A 1 97 ? 21.779 -0.649 -18.743 1.00 91.31 97 VAL A O 1
ATOM 770 N N . LEU A 1 98 ? 19.623 -0.642 -18.162 1.00 92.25 98 LEU A N 1
ATOM 771 C CA . LEU A 1 98 ? 19.207 -1.497 -19.272 1.00 92.25 98 LEU A CA 1
ATOM 772 C C . LEU A 1 98 ? 19.363 -0.793 -20.620 1.00 92.25 98 LEU A C 1
ATOM 774 O O . LEU A 1 98 ? 19.787 -1.427 -21.582 1.00 92.25 98 LEU A O 1
ATOM 778 N N . VAL A 1 99 ? 19.032 0.496 -20.698 1.00 93.12 99 VAL A N 1
ATOM 779 C CA . VAL A 1 99 ? 19.213 1.289 -21.921 1.00 93.12 99 VAL A CA 1
ATOM 780 C C . VAL A 1 99 ? 20.700 1.419 -22.252 1.00 93.12 99 VAL A C 1
ATOM 782 O O . VAL A 1 99 ? 21.095 1.036 -23.351 1.00 93.12 99 VAL A O 1
ATOM 785 N N . SER A 1 100 ? 21.540 1.821 -21.292 1.00 88.62 100 SER A N 1
ATOM 786 C CA . SER A 1 100 ? 22.985 1.960 -21.533 1.00 88.62 100 SER A CA 1
ATOM 787 C C . SER A 1 100 ? 23.665 0.624 -21.859 1.00 88.62 100 SER A C 1
ATOM 789 O O . SER A 1 100 ? 24.531 0.547 -22.735 1.00 88.62 100 SER A O 1
ATOM 791 N N . GLY A 1 101 ? 23.245 -0.463 -21.206 1.00 90.56 101 GLY A N 1
ATOM 792 C CA . GLY A 1 101 ? 23.706 -1.814 -21.519 1.00 90.56 101 GLY A CA 1
ATOM 793 C C . GLY A 1 101 ? 23.339 -2.234 -22.944 1.00 90.56 101 GLY A C 1
ATOM 794 O O . GLY A 1 101 ? 24.183 -2.766 -23.664 1.00 90.56 101 GLY A O 1
ATOM 795 N N . ARG A 1 102 ? 22.110 -1.944 -23.392 1.00 89.81 102 ARG A N 1
ATOM 796 C CA . ARG A 1 102 ? 21.664 -2.223 -24.770 1.00 89.81 102 ARG A CA 1
ATOM 797 C C . ARG A 1 102 ? 22.449 -1.417 -25.800 1.00 89.81 102 ARG A C 1
ATOM 799 O O . ARG A 1 102 ? 22.860 -1.981 -26.809 1.00 89.81 102 ARG A O 1
ATOM 806 N N . GLU A 1 103 ? 22.705 -0.140 -25.536 1.00 87.31 103 GLU A N 1
ATOM 807 C CA . GLU A 1 103 ? 23.525 0.712 -26.406 1.00 87.31 103 GLU A CA 1
ATOM 808 C C . GLU A 1 103 ? 24.951 0.168 -26.535 1.00 87.31 103 GLU A C 1
ATOM 810 O O . GLU A 1 103 ? 25.471 0.028 -27.643 1.00 87.31 103 GLU A O 1
ATOM 815 N N . THR A 1 104 ? 25.552 -0.239 -25.415 1.00 86.38 104 THR A N 1
ATOM 816 C CA . THR A 1 104 ? 26.897 -0.829 -25.393 1.00 86.38 104 THR A CA 1
ATOM 817 C C . THR A 1 104 ? 26.952 -2.130 -26.196 1.00 86.38 104 THR A C 1
ATOM 819 O O . THR A 1 104 ? 27.876 -2.330 -26.987 1.00 86.38 104 THR A O 1
ATOM 822 N N . LEU A 1 105 ? 25.950 -3.005 -26.050 1.00 80.88 105 LEU A N 1
ATOM 823 C CA . LEU A 1 105 ? 25.850 -4.241 -26.833 1.00 80.88 105 LEU A CA 1
ATOM 824 C C . LEU A 1 105 ? 25.698 -3.956 -28.334 1.00 80.88 105 LEU A C 1
ATOM 826 O O . LEU A 1 105 ? 26.340 -4.623 -29.145 1.00 80.88 105 LEU A O 1
ATOM 830 N N . MET A 1 106 ? 24.915 -2.942 -28.712 1.00 77.06 106 MET A N 1
ATOM 831 C CA . MET A 1 106 ? 24.771 -2.536 -30.113 1.00 77.06 106 MET A CA 1
ATOM 832 C C . MET A 1 106 ? 26.076 -1.991 -30.695 1.00 77.06 106 MET A C 1
ATOM 834 O O . MET A 1 106 ? 26.424 -2.341 -31.821 1.00 77.06 106 MET A O 1
ATOM 838 N N . VAL A 1 107 ? 26.814 -1.160 -29.951 1.00 79.88 107 VAL A N 1
ATOM 839 C CA . VAL A 1 107 ? 28.117 -0.634 -30.392 1.00 79.88 107 VAL A CA 1
ATOM 840 C C . VAL A 1 107 ? 29.137 -1.760 -30.515 1.00 79.88 107 VAL A C 1
ATOM 842 O O . VAL A 1 107 ? 29.795 -1.858 -31.548 1.00 79.88 107 VAL A O 1
ATOM 845 N N . LYS A 1 108 ? 29.224 -2.655 -29.523 1.00 78.56 108 LYS A N 1
ATOM 846 C CA . LYS A 1 108 ? 30.125 -3.816 -29.568 1.00 78.56 108 LYS A CA 1
ATOM 847 C C . LYS A 1 108 ? 29.813 -4.724 -30.760 1.00 78.56 108 LYS A C 1
ATOM 849 O O . LYS A 1 108 ? 30.736 -5.123 -31.461 1.00 78.56 108 LYS A O 1
ATOM 854 N N . GLY A 1 109 ? 28.534 -4.986 -31.038 1.00 76.88 109 GLY A N 1
ATOM 855 C CA . GLY A 1 109 ? 28.112 -5.730 -32.228 1.00 76.88 109 GLY A CA 1
ATOM 856 C C . GLY A 1 109 ? 28.492 -5.024 -33.535 1.00 76.88 109 GLY A C 1
ATOM 857 O O . GLY A 1 109 ? 28.971 -5.665 -34.465 1.00 76.88 109 GLY A O 1
ATOM 858 N N . ARG A 1 110 ? 28.361 -3.692 -33.594 1.00 70.62 110 ARG A N 1
ATOM 859 C CA . ARG A 1 110 ? 28.733 -2.891 -34.773 1.00 70.62 110 ARG A CA 1
ATOM 860 C C . ARG A 1 110 ? 30.246 -2.841 -35.000 1.00 70.62 110 ARG A C 1
ATOM 862 O O . ARG A 1 110 ? 30.684 -2.867 -36.145 1.00 70.62 110 ARG A O 1
ATOM 869 N N . LEU A 1 111 ? 31.032 -2.767 -33.927 1.00 71.31 111 LEU A N 1
ATOM 870 C CA . LEU A 1 111 ? 32.495 -2.817 -33.978 1.00 71.31 111 LEU A CA 1
ATOM 871 C C . LEU A 1 111 ? 32.985 -4.210 -34.381 1.00 71.31 111 LEU A C 1
ATOM 873 O O . LEU A 1 111 ? 33.845 -4.303 -35.247 1.00 71.31 111 LEU A O 1
ATOM 877 N N . ALA A 1 112 ? 32.390 -5.278 -33.841 1.00 69.50 112 ALA A N 1
ATOM 878 C CA . ALA A 1 112 ? 32.674 -6.647 -34.272 1.00 69.50 112 ALA A CA 1
ATOM 879 C C . ALA A 1 112 ? 32.333 -6.862 -35.760 1.00 69.50 112 ALA A C 1
ATOM 881 O O . ALA A 1 112 ? 33.115 -7.465 -36.484 1.00 69.50 112 ALA A O 1
ATOM 882 N N . ALA A 1 113 ? 31.217 -6.302 -36.243 1.00 63.62 113 ALA A N 1
ATOM 883 C CA . ALA A 1 113 ? 30.849 -6.357 -37.660 1.00 63.62 113 ALA A CA 1
ATOM 884 C C . ALA A 1 113 ? 31.782 -5.527 -38.566 1.00 63.62 113 ALA A C 1
ATOM 886 O O . ALA A 1 113 ? 32.053 -5.930 -39.691 1.00 63.62 113 ALA A O 1
ATOM 887 N N . LYS A 1 114 ? 32.296 -4.381 -38.092 1.00 60.88 114 LYS A N 1
ATOM 888 C CA . LYS A 1 114 ? 33.268 -3.554 -38.835 1.00 60.88 114 LYS A CA 1
ATOM 889 C C . LYS A 1 114 ? 34.685 -4.130 -38.836 1.00 60.88 114 LYS A C 1
ATOM 891 O O . LYS A 1 114 ? 35.399 -3.936 -39.811 1.00 60.88 114 LYS A O 1
ATOM 896 N N . GLY A 1 115 ? 35.087 -4.824 -37.772 1.00 54.53 115 GLY A N 1
ATOM 897 C CA . GLY A 1 115 ? 36.374 -5.521 -37.699 1.00 54.53 115 GLY A CA 1
ATOM 898 C C . GLY A 1 115 ? 36.449 -6.771 -38.580 1.00 54.53 115 GLY A C 1
ATOM 899 O O . GLY A 1 115 ? 37.537 -7.259 -38.833 1.00 54.53 115 GLY A O 1
ATOM 900 N N . ALA A 1 116 ? 35.314 -7.267 -39.083 1.00 55.38 116 ALA A N 1
ATOM 901 C CA . ALA A 1 116 ? 35.251 -8.431 -39.966 1.00 55.38 116 ALA A CA 1
ATOM 902 C C . ALA A 1 116 ? 35.492 -8.113 -41.460 1.00 55.38 116 ALA A C 1
ATOM 904 O O . ALA A 1 116 ? 35.347 -9.006 -42.288 1.00 55.38 116 ALA A O 1
ATOM 905 N N . ILE A 1 117 ? 35.815 -6.862 -41.826 1.00 52.09 117 ILE A N 1
ATOM 906 C CA . ILE A 1 117 ? 35.965 -6.429 -43.232 1.00 52.09 117 ILE A CA 1
ATOM 907 C C . ILE A 1 117 ? 37.409 -6.051 -43.611 1.00 52.09 117 ILE A C 1
ATOM 909 O O . ILE A 1 117 ? 37.617 -5.495 -44.685 1.00 52.09 117 ILE A O 1
ATOM 913 N N . VAL A 1 118 ? 38.409 -6.323 -42.767 1.00 45.31 118 VAL A N 1
ATOM 914 C CA . VAL A 1 118 ? 39.813 -6.048 -43.108 1.00 45.31 118 VAL A CA 1
ATOM 915 C C . VAL A 1 118 ? 40.695 -7.245 -42.749 1.00 45.31 118 VAL A C 1
ATOM 917 O O . VAL A 1 118 ? 40.884 -7.560 -41.578 1.00 45.31 118 VAL A O 1
ATOM 920 N N . ASP A 1 119 ? 41.187 -7.839 -43.835 1.00 37.06 119 ASP A N 1
ATOM 921 C CA . ASP A 1 119 ? 42.344 -8.711 -44.042 1.00 37.06 119 ASP A CA 1
ATOM 922 C C . ASP A 1 119 ? 42.305 -10.168 -43.554 1.00 37.06 119 ASP A C 1
ATOM 924 O O . ASP A 1 119 ? 42.047 -10.499 -42.398 1.00 37.06 119 ASP A O 1
ATOM 928 N N . GLY A 1 120 ? 42.553 -11.055 -44.523 1.00 43.97 120 GLY A N 1
ATOM 929 C CA . GLY A 1 120 ? 42.808 -12.470 -44.315 1.00 43.97 120 GLY A CA 1
ATOM 930 C C . GLY A 1 120 ? 44.232 -12.760 -43.837 1.00 43.97 120 GLY A C 1
ATOM 931 O O . GLY A 1 120 ? 45.085 -11.881 -43.870 1.00 43.97 120 GLY A O 1
ATOM 932 N N . GLU A 1 121 ? 44.415 -14.038 -43.467 1.00 38.25 121 GLU A N 1
ATOM 933 C CA . GLU A 1 121 ? 45.663 -14.763 -43.140 1.00 38.25 121 GLU A CA 1
ATOM 934 C C . GLU A 1 121 ? 46.456 -14.203 -41.937 1.00 38.25 121 GLU A C 1
ATOM 936 O O . GLU A 1 121 ? 46.624 -13.008 -41.778 1.00 38.25 121 GLU A O 1
ATOM 941 N N . GLU A 1 122 ? 47.038 -14.942 -40.997 1.00 37.47 122 GLU A N 1
ATOM 942 C CA . GLU A 1 122 ? 47.173 -16.347 -40.606 1.00 37.47 122 GLU A CA 1
ATOM 943 C C . GLU A 1 122 ? 47.880 -16.275 -39.227 1.00 37.47 122 GLU A C 1
ATOM 945 O O . GLU A 1 122 ? 48.678 -15.367 -38.994 1.00 37.47 122 GLU A O 1
ATOM 950 N N . GLY A 1 123 ? 47.607 -17.182 -38.283 1.00 33.50 123 GLY A N 1
ATOM 951 C CA . GLY A 1 123 ? 48.333 -17.172 -37.004 1.00 33.50 123 GLY A CA 1
ATOM 952 C C . GLY A 1 123 ? 47.703 -18.028 -35.918 1.00 33.50 123 GLY A C 1
ATOM 953 O O . GLY A 1 123 ? 47.038 -17.527 -35.016 1.00 33.50 123 GLY A O 1
ATOM 954 N N . ARG A 1 124 ? 47.905 -19.337 -36.043 1.00 44.06 124 ARG A N 1
ATOM 955 C CA . ARG A 1 124 ? 47.614 -20.358 -35.037 1.00 44.06 124 ARG A CA 1
ATOM 956 C C . ARG A 1 124 ? 48.654 -20.237 -33.918 1.00 44.06 124 ARG A C 1
ATOM 958 O O . ARG A 1 124 ? 49.831 -20.243 -34.241 1.00 44.06 124 ARG A O 1
ATOM 965 N N . ASP A 1 125 ? 48.235 -20.170 -32.657 1.00 37.16 125 ASP A N 1
ATOM 966 C CA . ASP A 1 125 ? 48.981 -20.788 -31.555 1.00 37.16 125 ASP A CA 1
ATOM 967 C C . ASP A 1 125 ? 48.106 -20.931 -30.306 1.00 37.16 125 ASP A C 1
ATOM 969 O O . ASP A 1 125 ? 47.503 -19.987 -29.788 1.00 37.16 125 ASP A O 1
ATOM 973 N N . ASP A 1 126 ? 48.029 -22.177 -29.865 1.00 45.72 126 ASP A N 1
ATOM 974 C CA . ASP A 1 126 ? 47.272 -22.668 -28.732 1.00 45.72 126 ASP A CA 1
ATOM 975 C C . ASP A 1 126 ? 47.933 -22.235 -27.415 1.00 45.72 126 ASP A C 1
ATOM 977 O O . ASP A 1 126 ? 49.144 -22.396 -27.262 1.00 45.72 126 ASP A O 1
ATOM 981 N N . LYS A 1 127 ? 47.146 -21.770 -26.427 1.00 45.38 127 LYS A N 1
ATOM 982 C CA . LYS A 1 127 ? 47.373 -22.088 -25.001 1.00 45.38 127 LYS A CA 1
ATOM 983 C C . LYS A 1 127 ? 46.231 -21.663 -24.067 1.00 45.38 127 LYS A C 1
ATOM 985 O O . LYS A 1 127 ? 46.025 -20.498 -23.756 1.00 45.38 127 LYS A O 1
ATOM 990 N N . GLU A 1 128 ? 45.584 -22.714 -23.572 1.00 33.81 128 GLU A N 1
ATOM 991 C CA . GLU A 1 128 ? 45.301 -22.979 -22.159 1.00 33.81 128 GLU A CA 1
ATOM 992 C C . GLU A 1 128 ? 44.122 -22.266 -21.477 1.00 33.81 128 GLU A C 1
ATOM 994 O O . GLU A 1 128 ? 44.185 -21.165 -20.932 1.00 33.81 128 GLU A O 1
ATOM 999 N N . CYS A 1 129 ? 43.032 -23.029 -21.428 1.00 35.03 129 CYS A N 1
ATOM 1000 C CA . CYS A 1 129 ? 41.844 -22.832 -20.621 1.00 35.03 129 CYS A CA 1
ATOM 1001 C C . CYS A 1 129 ? 42.181 -22.890 -19.121 1.00 35.03 129 CYS A C 1
ATOM 1003 O O . CYS A 1 129 ? 42.516 -23.956 -18.611 1.00 35.03 129 CYS A O 1
ATOM 1005 N N . HIS A 1 130 ? 41.985 -21.792 -18.389 1.00 36.31 130 HIS A N 1
ATOM 1006 C CA . HIS A 1 130 ? 41.792 -21.843 -16.938 1.00 36.31 130 HIS A CA 1
ATOM 1007 C C . HIS A 1 130 ? 40.337 -21.500 -16.601 1.00 36.31 130 HIS A C 1
ATOM 1009 O O . HIS A 1 130 ? 39.886 -20.359 -16.683 1.00 36.31 130 HIS A O 1
ATOM 1015 N N . ASN A 1 131 ? 39.601 -22.555 -16.257 1.00 46.50 131 ASN A N 1
ATOM 1016 C CA . ASN A 1 131 ? 38.253 -22.539 -15.709 1.00 46.50 131 ASN A CA 1
ATOM 1017 C C . ASN A 1 131 ? 38.284 -21.981 -14.281 1.00 46.50 131 ASN A C 1
ATOM 1019 O O . ASN A 1 131 ? 38.955 -22.556 -13.433 1.00 46.50 131 ASN A O 1
ATOM 1023 N N . ASN A 1 132 ? 37.516 -20.925 -14.008 1.00 40.00 132 ASN A N 1
ATOM 1024 C CA . ASN A 1 132 ? 37.046 -20.602 -12.663 1.00 40.00 132 ASN A CA 1
ATOM 1025 C C . ASN A 1 132 ? 35.625 -20.030 -12.738 1.00 40.00 132 ASN A C 1
ATOM 1027 O O . ASN A 1 132 ? 35.403 -18.824 -12.791 1.00 40.00 132 ASN A O 1
ATOM 1031 N N . ASN A 1 133 ? 34.669 -20.955 -12.805 1.00 46.97 133 ASN A N 1
ATOM 1032 C CA . ASN A 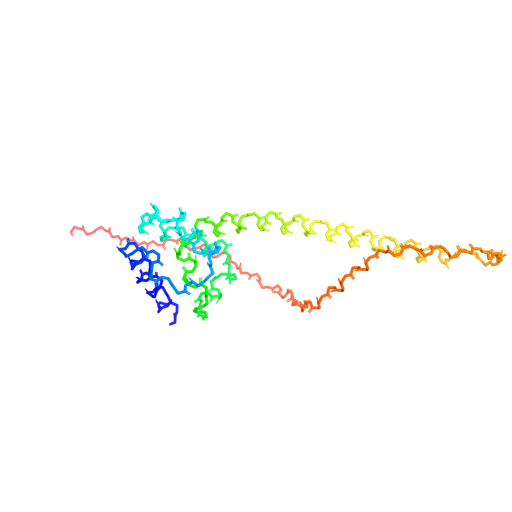1 133 ? 33.385 -20.948 -12.106 1.00 46.97 133 ASN A CA 1
ATOM 1033 C C . ASN A 1 133 ? 32.940 -19.594 -11.506 1.00 46.97 133 ASN A C 1
ATOM 1035 O O . ASN A 1 133 ? 33.401 -19.232 -10.428 1.00 46.97 133 ASN A O 1
ATOM 1039 N N . HIS A 1 134 ? 31.987 -18.909 -12.146 1.00 40.53 134 HIS A N 1
ATOM 1040 C CA . HIS A 1 134 ? 31.037 -17.999 -11.493 1.00 40.53 134 HIS A CA 1
ATOM 1041 C C . HIS A 1 134 ? 29.684 -18.116 -12.206 1.00 40.53 134 HIS A C 1
ATOM 1043 O O . HIS A 1 134 ? 29.619 -18.053 -13.434 1.00 40.53 134 HIS A O 1
ATOM 1049 N N . GLN A 1 135 ? 28.627 -18.331 -11.414 1.00 39.91 135 GLN A N 1
ATOM 1050 C CA . GLN A 1 135 ? 27.231 -18.483 -11.829 1.00 39.91 135 GLN A CA 1
ATOM 1051 C C . GLN A 1 135 ? 26.860 -17.595 -13.026 1.00 39.91 135 GLN A C 1
ATOM 1053 O O . GLN A 1 135 ? 26.903 -16.366 -12.952 1.00 39.91 135 GLN A O 1
ATOM 1058 N N . GLY A 1 136 ? 26.435 -18.239 -14.115 1.00 33.84 136 GLY A N 1
ATOM 1059 C CA . GLY A 1 136 ? 25.859 -17.556 -15.264 1.00 33.84 136 GLY A CA 1
ATOM 1060 C C . GLY A 1 136 ? 24.598 -16.765 -14.884 1.00 33.84 136 GLY A C 1
ATOM 1061 O O . GLY A 1 136 ? 23.875 -17.147 -13.958 1.00 33.84 136 GLY A O 1
ATOM 1062 N N . PRO A 1 137 ? 24.303 -15.659 -15.585 1.00 39.84 137 PRO A N 1
ATOM 1063 C CA . PRO A 1 137 ? 23.063 -14.930 -15.389 1.00 39.84 137 PRO A CA 1
ATOM 1064 C C . PRO A 1 137 ? 21.886 -15.808 -15.822 1.00 39.84 137 PRO A C 1
ATOM 1066 O O . PRO A 1 137 ? 21.822 -16.286 -16.954 1.00 39.84 137 PRO A O 1
ATOM 1069 N N . VAL A 1 138 ? 20.947 -16.007 -14.899 1.00 47.28 138 VAL A N 1
ATOM 1070 C CA . VAL A 1 138 ? 19.647 -16.623 -15.167 1.00 47.28 138 VAL A CA 1
ATOM 1071 C C . VAL A 1 138 ? 18.967 -15.835 -16.290 1.00 47.28 138 VAL A C 1
ATOM 1073 O O . VAL A 1 138 ? 18.832 -14.612 -16.209 1.00 47.28 138 VAL A O 1
ATOM 1076 N N . LEU A 1 139 ? 18.592 -16.549 -17.351 1.00 39.44 139 LEU A N 1
ATOM 1077 C CA . LEU A 1 139 ? 17.907 -16.038 -18.537 1.00 39.44 139 LEU A CA 1
ATOM 1078 C C . LEU A 1 139 ? 16.718 -15.134 -18.154 1.00 39.44 139 LEU A C 1
ATOM 1080 O O . LEU A 1 139 ? 15.923 -15.517 -17.291 1.00 39.44 139 LEU A O 1
ATOM 1084 N N . PRO A 1 140 ? 16.529 -13.967 -18.797 1.00 43.09 140 PRO A N 1
ATOM 1085 C CA . PRO A 1 140 ? 15.292 -13.219 -18.640 1.00 43.09 140 PRO A CA 1
ATOM 1086 C C . PRO A 1 140 ? 14.146 -14.001 -19.293 1.00 43.09 140 PRO A C 1
ATOM 1088 O O . PRO A 1 140 ? 14.186 -14.327 -20.479 1.00 43.09 140 PRO A O 1
ATOM 1091 N N . THR A 1 141 ? 13.110 -14.291 -18.507 1.00 47.44 141 THR A N 1
ATOM 1092 C CA . THR A 1 141 ? 11.817 -14.783 -18.996 1.00 47.44 141 THR A CA 1
ATOM 1093 C C . THR A 1 141 ? 11.256 -13.841 -20.070 1.00 47.44 141 THR A C 1
ATOM 1095 O O . THR A 1 141 ? 11.362 -12.621 -19.900 1.00 47.44 141 THR A O 1
ATOM 1098 N N . PRO A 1 142 ? 10.626 -14.357 -21.139 1.00 39.75 142 PRO A N 1
ATOM 1099 C CA . PRO A 1 142 ? 10.125 -13.537 -22.234 1.00 39.75 142 PRO A CA 1
ATOM 1100 C C . PRO A 1 142 ? 8.881 -12.759 -21.788 1.00 39.75 142 PRO A C 1
ATOM 1102 O O . PRO A 1 142 ? 7.773 -13.290 -21.754 1.00 39.75 142 PRO A O 1
ATOM 1105 N N . SER A 1 143 ? 9.045 -11.483 -21.440 1.00 43.62 143 SER A N 1
ATOM 1106 C CA . SER A 1 143 ? 7.919 -10.560 -21.320 1.00 43.62 143 SER A CA 1
ATOM 1107 C C . SER A 1 143 ? 7.523 -10.071 -22.713 1.00 43.62 143 SER A C 1
ATOM 1109 O O . SER A 1 143 ? 8.275 -9.373 -23.389 1.00 43.62 143 SER A O 1
ATOM 1111 N N . TYR A 1 144 ? 6.328 -10.501 -23.116 1.00 38.91 144 TYR A N 1
ATOM 1112 C CA . TYR A 1 144 ? 5.527 -10.047 -24.249 1.00 38.91 144 TYR A CA 1
ATOM 1113 C C . TYR A 1 144 ? 5.863 -8.624 -24.729 1.00 38.91 144 TYR A C 1
ATOM 1115 O O . TYR A 1 144 ? 5.740 -7.648 -23.985 1.00 38.91 144 TYR A O 1
ATOM 1123 N N . ILE A 1 145 ? 6.209 -8.509 -26.011 1.00 43.62 145 ILE A N 1
ATOM 1124 C CA . ILE A 1 145 ? 6.172 -7.247 -26.748 1.00 43.62 145 ILE A CA 1
ATOM 1125 C C . ILE A 1 145 ? 4.693 -6.890 -26.923 1.00 43.62 145 ILE A C 1
ATOM 1127 O O . ILE A 1 145 ? 4.016 -7.473 -27.765 1.00 43.62 145 ILE A O 1
ATOM 1131 N N . LEU A 1 146 ? 4.179 -5.947 -26.131 1.00 40.25 146 LEU A N 1
ATOM 1132 C CA . LEU A 1 146 ? 2.930 -5.269 -26.467 1.00 40.25 146 LEU A CA 1
ATOM 1133 C C . LEU A 1 146 ? 3.289 -3.985 -27.213 1.00 40.25 146 LEU A C 1
ATOM 1135 O O . LEU A 1 146 ? 3.830 -3.039 -26.639 1.00 40.25 146 LEU A O 1
ATOM 1139 N N . ALA A 1 147 ? 3.041 -4.010 -28.521 1.00 36.25 147 ALA A N 1
ATOM 1140 C CA . ALA A 1 147 ? 3.195 -2.881 -29.417 1.00 36.25 147 ALA A CA 1
ATOM 1141 C C . ALA A 1 147 ? 2.400 -1.677 -28.891 1.00 36.25 147 ALA A C 1
ATOM 1143 O O . ALA A 1 147 ? 1.190 -1.752 -28.676 1.00 36.25 147 ALA A O 1
ATOM 1144 N N . ALA A 1 148 ? 3.091 -0.557 -28.695 1.00 37.16 148 ALA A N 1
ATOM 1145 C CA . ALA A 1 148 ? 2.463 0.732 -28.476 1.00 37.16 148 ALA A CA 1
ATOM 1146 C C . ALA A 1 148 ? 1.794 1.172 -29.786 1.00 37.16 148 ALA A C 1
ATOM 1148 O O . ALA A 1 148 ? 2.425 1.785 -30.645 1.00 37.16 148 ALA A O 1
ATOM 1149 N N . HIS A 1 149 ? 0.512 0.847 -29.950 1.00 37.53 149 HIS A N 1
ATOM 1150 C CA . HIS A 1 149 ? -0.337 1.601 -30.860 1.00 37.53 149 HIS A CA 1
ATOM 1151 C C . HIS A 1 149 ? -0.558 2.982 -30.245 1.00 37.53 149 HIS A C 1
ATOM 1153 O O . HIS A 1 149 ? -1.168 3.127 -29.186 1.00 37.53 149 HIS A O 1
ATOM 1159 N N . HIS A 1 150 ? -0.010 3.991 -30.917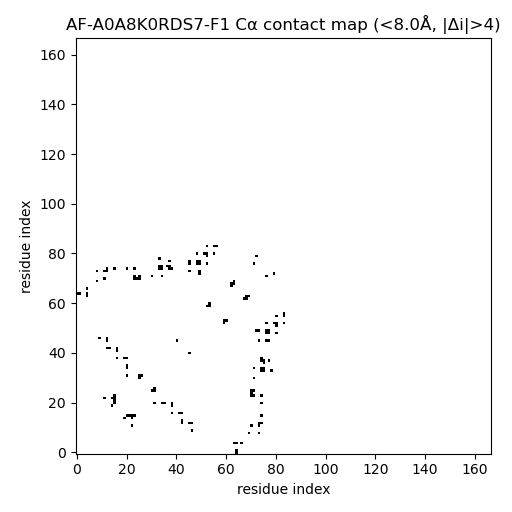 1.00 47.19 150 HIS A N 1
ATOM 1160 C CA . HIS A 1 150 ? -0.365 5.386 -30.727 1.00 47.19 150 HIS A CA 1
ATOM 1161 C C . HIS A 1 150 ? -1.889 5.536 -30.782 1.00 47.19 150 HIS A C 1
ATOM 1163 O O . HIS A 1 150 ? -2.498 5.350 -31.831 1.00 47.19 150 HIS A O 1
ATOM 1169 N N . SER A 1 151 ? -2.488 5.914 -29.658 1.00 39.41 151 SER A N 1
ATOM 1170 C CA . SER A 1 151 ? -3.776 6.596 -29.637 1.00 39.41 151 SER A CA 1
ATOM 1171 C C . SER A 1 151 ? -3.596 7.818 -28.755 1.00 39.41 151 SER A C 1
ATOM 1173 O O . SER A 1 151 ? -3.560 7.728 -27.529 1.00 39.41 151 SER A O 1
ATOM 1175 N N . ALA A 1 152 ? -3.387 8.956 -29.409 1.00 42.19 152 ALA A N 1
ATOM 1176 C CA . ALA A 1 152 ? -3.462 10.260 -28.784 1.00 42.19 152 ALA A CA 1
ATOM 1177 C C . ALA A 1 152 ? -4.866 10.424 -28.184 1.00 42.19 152 ALA A C 1
ATOM 1179 O O . ALA A 1 152 ? -5.855 10.358 -28.910 1.00 42.19 152 ALA A O 1
ATOM 1180 N N . CYS A 1 153 ? -4.960 10.626 -26.873 1.00 35.06 153 CYS A N 1
ATOM 1181 C CA . CYS A 1 153 ? -6.177 11.158 -26.272 1.00 35.06 153 CYS A CA 1
ATOM 1182 C C . CYS A 1 153 ? -6.023 12.683 -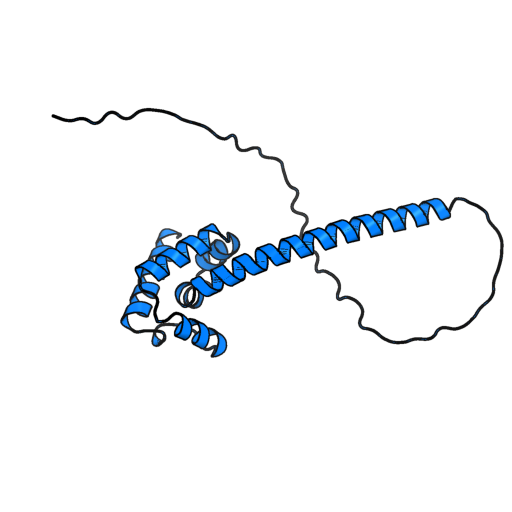26.202 1.00 35.06 153 CYS A C 1
ATOM 1184 O O . CYS A 1 153 ? -5.086 13.149 -25.547 1.00 35.06 153 CYS A O 1
ATOM 1186 N N . PRO A 1 154 ? -6.884 13.463 -26.875 1.00 41.78 154 PRO A N 1
ATOM 1187 C CA . PRO A 1 154 ? -6.868 14.910 -26.756 1.00 41.78 154 PRO A CA 1
ATOM 1188 C C . PRO A 1 154 ? -7.361 15.320 -25.365 1.00 41.78 154 PRO A C 1
ATOM 1190 O O . PRO A 1 154 ? -8.321 14.765 -24.829 1.00 41.78 154 PRO A O 1
ATOM 1193 N N . ILE A 1 155 ? -6.682 16.308 -24.790 1.00 47.41 155 ILE A N 1
ATOM 1194 C CA . ILE A 1 155 ? -7.161 17.072 -23.642 1.00 47.41 155 ILE A CA 1
ATOM 1195 C C . ILE A 1 155 ? -8.339 17.897 -24.163 1.00 47.41 155 ILE A C 1
ATOM 1197 O O . ILE A 1 155 ? -8.140 18.814 -24.957 1.00 47.41 155 ILE A O 1
ATOM 1201 N N . VAL A 1 156 ? -9.561 17.530 -23.780 1.00 43.38 156 VAL A N 1
ATOM 1202 C CA . VAL A 1 156 ? -10.741 18.361 -24.023 1.00 43.38 156 VAL A CA 1
ATOM 1203 C C . VAL A 1 156 ? -10.902 19.266 -22.812 1.00 43.38 156 VAL A C 1
ATOM 1205 O O . VAL A 1 156 ? -11.277 18.822 -21.729 1.00 43.38 156 VAL A O 1
ATOM 1208 N N . ASP A 1 157 ? -10.545 20.526 -23.020 1.00 41.25 157 ASP A N 1
ATOM 1209 C CA . ASP A 1 157 ? -10.887 21.652 -22.168 1.00 41.25 157 ASP A CA 1
ATOM 1210 C C . ASP A 1 157 ? -12.340 22.028 -22.499 1.00 41.25 157 ASP A C 1
ATOM 1212 O O . ASP A 1 157 ? -12.631 22.515 -23.593 1.00 41.25 157 ASP A O 1
ATOM 1216 N N . THR A 1 158 ? -13.282 21.717 -21.611 1.00 39.69 158 THR A N 1
ATOM 1217 C CA . THR A 1 158 ? -14.649 22.252 -21.685 1.00 39.69 158 THR A CA 1
ATOM 1218 C C . THR A 1 158 ? -14.862 23.167 -20.498 1.00 39.69 158 THR A C 1
ATOM 1220 O O . THR A 1 158 ? -15.162 22.719 -19.389 1.00 39.69 158 THR A O 1
ATOM 1223 N N . ALA A 1 159 ? -14.678 24.454 -20.765 1.00 37.34 159 ALA A N 1
ATOM 1224 C CA . ALA A 1 159 ? -15.108 25.547 -19.922 1.00 37.34 159 ALA A CA 1
ATOM 1225 C C . ALA A 1 159 ? -16.617 25.819 -20.099 1.00 37.34 159 ALA A C 1
ATOM 1227 O O . ALA A 1 159 ? -17.111 25.864 -21.224 1.00 37.34 159 ALA A O 1
ATOM 1228 N N . GLU A 1 160 ? -17.255 26.077 -18.948 1.00 39.34 160 GLU A N 1
ATOM 1229 C CA . GLU A 1 160 ? -18.472 26.878 -18.690 1.00 39.34 160 GLU A CA 1
ATOM 1230 C C . GLU A 1 160 ? -19.878 26.332 -19.030 1.00 39.34 160 GLU A C 1
ATOM 1232 O O . GLU A 1 160 ? -20.037 25.500 -19.920 1.00 39.34 160 GLU A O 1
ATOM 1237 N N . PRO A 1 161 ? -20.955 26.892 -18.424 1.00 54.03 161 PRO A N 1
ATOM 1238 C CA . PRO A 1 161 ? -21.114 27.444 -17.065 1.00 54.03 161 PRO A CA 1
ATOM 1239 C C . PRO A 1 161 ? -22.361 26.846 -16.369 1.00 54.03 161 PRO A C 1
ATOM 1241 O O . PRO A 1 161 ? -23.283 26.376 -17.028 1.00 54.03 161 PRO A O 1
ATOM 1244 N N . ASN A 1 162 ? -22.460 26.895 -15.036 1.00 41.03 162 ASN A N 1
ATOM 1245 C CA . ASN A 1 162 ? -23.763 26.694 -14.389 1.00 41.03 162 ASN A CA 1
ATOM 1246 C C . ASN A 1 162 ? -24.024 27.744 -13.317 1.00 41.03 162 ASN A C 1
ATOM 1248 O O . ASN A 1 162 ? -23.419 27.766 -12.247 1.00 41.03 162 ASN A O 1
ATOM 1252 N N . ALA A 1 163 ? -24.960 28.615 -13.677 1.00 49.50 163 ALA A N 1
ATOM 1253 C CA . ALA A 1 163 ? -25.666 29.532 -12.820 1.00 49.50 163 ALA A CA 1
ATOM 1254 C C . ALA A 1 163 ? -26.465 28.766 -11.761 1.00 49.50 163 ALA A C 1
ATOM 1256 O O . ALA A 1 163 ? -27.279 27.914 -12.101 1.00 49.50 163 ALA A O 1
ATOM 1257 N N . LEU A 1 164 ? -26.289 29.134 -10.494 1.00 46.53 164 LEU A N 1
ATOM 1258 C CA . LEU A 1 164 ? -27.299 28.971 -9.452 1.00 46.53 164 LEU A CA 1
ATOM 1259 C C . LEU A 1 164 ? -27.136 30.114 -8.449 1.00 46.53 164 LEU A C 1
ATOM 1261 O O . LEU A 1 164 ? -26.249 30.089 -7.599 1.00 46.53 164 LEU A O 1
ATOM 1265 N N . LEU A 1 165 ? -28.018 31.107 -8.538 1.00 46.50 165 LEU A N 1
ATOM 1266 C CA . LEU A 1 165 ? -28.351 31.957 -7.402 1.00 46.50 165 LEU A CA 1
ATOM 1267 C C . LEU A 1 165 ? -29.868 32.151 -7.402 1.00 46.50 165 LEU A C 1
ATOM 1269 O O . LEU A 1 165 ? -30.417 33.001 -8.096 1.00 46.50 165 LEU A O 1
ATOM 1273 N N . LEU A 1 166 ? -30.515 31.247 -6.666 1.00 50.19 166 LEU A N 1
ATOM 1274 C CA . LEU A 1 166 ? -31.874 31.370 -6.163 1.00 50.19 166 LEU A CA 1
ATOM 1275 C C . LEU A 1 166 ? -31.906 32.506 -5.129 1.00 50.19 166 LEU A C 1
ATOM 1277 O O . LEU A 1 166 ? -31.151 32.472 -4.154 1.00 50.19 166 LEU A O 1
ATOM 1281 N N . GLN A 1 167 ? -32.792 33.473 -5.353 1.00 53.25 167 GLN A N 1
ATOM 1282 C CA . GLN A 1 167 ? -33.606 34.080 -4.301 1.00 53.25 167 GLN A CA 1
ATOM 1283 C C . GLN A 1 167 ? -35.023 33.538 -4.458 1.00 53.25 167 GLN A C 1
ATOM 1285 O O . GLN A 1 167 ? -35.434 33.344 -5.627 1.00 53.25 167 GLN A O 1
#

Foldseek 3Di:
DLVVLVVVLLVLLVCCLPVNLPSFPDPDPVLSVLLVVQNPDDSVRLVVLLVVLVVLDVVVSVCSVVVHPSRSCSSHSVVSVVVSVVVVVVVVVVVVVVVVVVVVVVVVVVVVVVVVPDDDDDDDDDDDDDDDDDDDDDDDDDDDDDDPDDDDDDDDDDDDDDDDDDD

Secondary structure (DSSP, 8-state):
-HHHHHHHHHHHHHHHHHH-GGGS----HHHHHHHHHTTT--HHHHHHHHHHHHHH-HHHHHHHHTTTTHHHHHHSHHHHHHHHHHHHHHHHHHHHHHHHHHHHHHHHHHHHHHHTTS-----------------PPPPPP----------PPP-------------

Organism: NCBI:txid798071

Sequence (167 aa):
MIETVCWAMLDMATALHERGPVVLRVFDDSKLKNAHNSRKLTLAQRIGFICDLLRLKKSRCETLLNYDDIDMTIAAPAQMIAMAKTNKKQNIKRQTVLVSGRETLMVKGRLAAKGAIVDGEEGRDDKECHNNNHQGPVLPTPSYILAAHHSACPIVDTAEPNALLLQ